Protein AF-A0A7Z1AVH6-F1 (afdb_monomer_lite)

Radius of gyration: 14.74 Å; chains: 1; bounding box: 31×44×33 Å

Structure (mmCIF, N/CA/C/O backbone):
data_AF-A0A7Z1AVH6-F1
#
_entry.id   AF-A0A7Z1AVH6-F1
#
loop_
_atom_site.group_PDB
_atom_site.id
_atom_site.type_symbol
_atom_site.label_atom_id
_atom_site.label_alt_id
_atom_site.label_comp_id
_atom_site.label_asym_id
_atom_site.label_entity_id
_atom_site.label_seq_id
_atom_site.pdbx_PDB_ins_code
_atom_site.Cartn_x
_atom_site.Cartn_y
_atom_site.Cartn_z
_atom_site.occupancy
_atom_site.B_iso_or_equiv
_atom_site.auth_seq_id
_atom_site.auth_comp_id
_atom_site.auth_asym_id
_atom_site.auth_atom_id
_atom_site.pdbx_PDB_model_num
ATOM 1 N N . MET A 1 1 ? 10.778 -34.505 -14.705 1.00 35.81 1 MET A N 1
ATOM 2 C CA . MET A 1 1 ? 11.343 -33.911 -13.476 1.00 35.81 1 MET A CA 1
ATOM 3 C C . MET A 1 1 ? 11.226 -32.427 -13.704 1.00 35.81 1 MET A C 1
ATOM 5 O O . MET A 1 1 ? 12.146 -31.818 -14.224 1.00 35.81 1 MET A O 1
ATOM 9 N N . ASP A 1 2 ? 10.035 -31.899 -13.463 1.00 42.56 2 ASP A N 1
ATOM 10 C CA . ASP A 1 2 ? 9.738 -30.496 -13.718 1.00 42.56 2 ASP A CA 1
ATOM 11 C C . ASP A 1 2 ? 9.928 -29.758 -12.403 1.00 42.56 2 ASP A C 1
ATOM 13 O O . ASP A 1 2 ? 9.370 -30.142 -11.373 1.00 42.56 2 ASP A O 1
ATOM 17 N N . MET A 1 3 ? 10.846 -28.794 -12.431 1.00 33.59 3 MET A N 1
ATOM 18 C CA . MET A 1 3 ? 11.301 -28.022 -11.283 1.00 33.59 3 MET A CA 1
ATOM 19 C C . MET A 1 3 ? 10.109 -27.438 -10.524 1.00 33.59 3 MET A C 1
ATOM 21 O O . MET A 1 3 ? 9.441 -26.527 -11.001 1.00 33.59 3 MET A O 1
ATOM 25 N N . VAL A 1 4 ? 9.893 -27.915 -9.301 1.00 45.25 4 VAL A N 1
ATOM 26 C CA . VAL A 1 4 ? 9.250 -27.107 -8.265 1.00 45.25 4 VAL A CA 1
ATOM 27 C C . VAL A 1 4 ? 10.169 -25.897 -8.060 1.00 45.25 4 VAL A C 1
ATOM 29 O O . VAL A 1 4 ? 11.330 -26.115 -7.697 1.00 45.25 4 VAL A O 1
ATOM 32 N N . PRO A 1 5 ? 9.747 -24.645 -8.320 1.00 42.44 5 PRO A N 1
ATOM 33 C CA . PRO A 1 5 ? 10.586 -23.502 -7.999 1.00 42.44 5 PRO A CA 1
ATOM 34 C C . PRO A 1 5 ? 10.829 -23.498 -6.487 1.00 42.44 5 PRO A C 1
ATOM 36 O O . PRO A 1 5 ? 9.913 -23.391 -5.674 1.00 42.44 5 PRO A O 1
ATOM 39 N N . ASN A 1 6 ? 12.093 -23.709 -6.134 1.00 39.59 6 ASN A N 1
ATOM 40 C CA . ASN A 1 6 ? 12.588 -23.766 -4.771 1.00 39.59 6 ASN A CA 1
ATOM 41 C C . ASN A 1 6 ? 12.328 -22.408 -4.074 1.00 39.59 6 ASN A C 1
ATOM 43 O O . ASN A 1 6 ? 12.801 -21.390 -4.584 1.00 39.59 6 ASN A O 1
ATOM 47 N N . PRO A 1 7 ? 11.633 -22.359 -2.922 1.00 42.97 7 PRO A N 1
ATOM 48 C CA . PRO A 1 7 ? 11.207 -21.127 -2.238 1.00 42.97 7 PRO A CA 1
ATOM 49 C C . PRO A 1 7 ? 12.337 -20.380 -1.497 1.00 42.97 7 PRO A C 1
ATOM 51 O O . PRO A 1 7 ? 12.113 -19.740 -0.475 1.00 42.97 7 PRO A O 1
ATOM 54 N N . SER A 1 8 ? 13.558 -20.417 -2.026 1.00 44.53 8 SER A N 1
ATOM 55 C CA . SER A 1 8 ? 14.735 -19.767 -1.443 1.00 44.53 8 SER 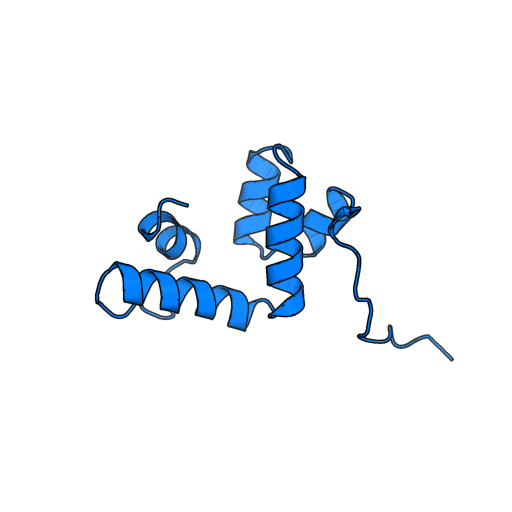A CA 1
ATOM 56 C C . SER A 1 8 ? 15.467 -18.940 -2.490 1.00 44.53 8 SER A C 1
ATOM 58 O O . SER A 1 8 ? 16.665 -19.109 -2.704 1.00 44.53 8 SER A O 1
ATOM 60 N N . VAL A 1 9 ? 14.759 -18.029 -3.153 1.00 49.28 9 VAL A N 1
ATOM 61 C CA . VAL A 1 9 ? 15.424 -16.890 -3.782 1.00 49.28 9 VAL A CA 1
ATOM 62 C C . VAL A 1 9 ? 15.359 -15.779 -2.746 1.00 49.28 9 VAL A C 1
ATOM 64 O O . VAL A 1 9 ? 14.355 -15.082 -2.624 1.00 49.28 9 VAL A O 1
ATOM 67 N N . ARG A 1 10 ? 16.437 -15.604 -1.973 1.00 50.06 10 ARG A N 1
ATOM 68 C CA . ARG A 1 10 ? 16.795 -14.255 -1.515 1.00 50.06 10 ARG A CA 1
ATOM 69 C C . ARG A 1 10 ? 17.058 -13.462 -2.793 1.00 50.06 10 ARG A C 1
ATOM 71 O O . ARG A 1 10 ? 18.188 -13.397 -3.255 1.00 50.06 10 ARG A O 1
ATOM 78 N N . HIS A 1 11 ? 15.990 -13.031 -3.453 1.00 55.38 11 HIS A N 1
ATOM 79 C CA . HIS A 1 11 ? 16.082 -12.241 -4.662 1.00 55.38 11 HIS A CA 1
ATOM 80 C C . HIS A 1 11 ? 16.586 -10.893 -4.176 1.00 55.38 11 HIS A C 1
ATOM 82 O O . HIS A 1 11 ? 15.943 -10.271 -3.326 1.00 55.38 11 HIS A O 1
ATOM 88 N N . ASP A 1 12 ? 17.761 -10.485 -4.645 1.00 66.75 12 ASP A N 1
ATOM 89 C CA . ASP A 1 12 ? 18.244 -9.121 -4.484 1.00 66.75 12 ASP A CA 1
ATOM 90 C C . ASP A 1 12 ? 17.275 -8.209 -5.248 1.00 66.75 12 ASP A C 1
ATOM 92 O O . ASP A 1 12 ? 17.487 -7.848 -6.403 1.00 66.75 12 ASP A O 1
ATOM 96 N N . PHE A 1 13 ? 16.148 -7.875 -4.611 1.00 71.00 13 PHE A N 1
ATOM 97 C CA . PHE A 1 13 ? 15.105 -7.018 -5.178 1.00 71.00 13 PHE A CA 1
ATOM 98 C C . PHE A 1 13 ? 15.649 -5.632 -5.531 1.00 71.00 13 PHE A C 1
ATOM 100 O O . PHE A 1 13 ? 15.016 -4.905 -6.284 1.00 71.00 13 PHE A O 1
ATOM 107 N N . HIS A 1 14 ? 16.854 -5.299 -5.059 1.00 74.56 14 HIS A N 1
ATOM 108 C CA . HIS A 1 14 ? 17.618 -4.118 -5.437 1.00 74.56 14 HIS A CA 1
ATOM 109 C C . HIS A 1 14 ? 17.846 -3.998 -6.956 1.00 74.56 14 HIS A C 1
ATOM 111 O O . HIS A 1 14 ? 17.986 -2.888 -7.465 1.00 74.56 14 HIS A O 1
ATOM 117 N N . ALA A 1 15 ? 17.873 -5.117 -7.687 1.00 84.69 15 ALA A N 1
ATOM 118 C CA . ALA A 1 15 ? 18.046 -5.139 -9.141 1.00 84.69 15 ALA A CA 1
ATOM 119 C C . ALA A 1 15 ? 16.767 -5.517 -9.910 1.00 84.69 15 ALA A C 1
ATOM 121 O O . ALA A 1 15 ? 16.819 -5.626 -11.133 1.00 84.69 15 ALA A O 1
ATOM 122 N N . A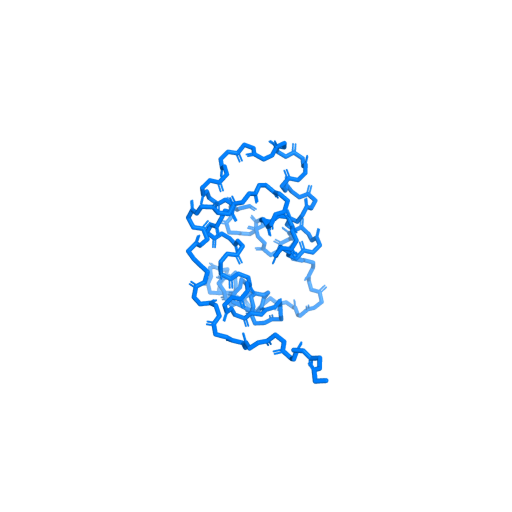LA A 1 16 ? 15.627 -5.690 -9.228 1.00 89.50 16 ALA A N 1
ATOM 123 C CA . ALA A 1 16 ? 14.394 -6.127 -9.876 1.00 89.50 16 ALA A CA 1
ATOM 124 C C . ALA A 1 16 ? 13.938 -5.126 -10.951 1.00 89.50 16 ALA A C 1
ATOM 126 O O . ALA A 1 16 ? 13.987 -3.899 -10.768 1.00 89.50 16 ALA A O 1
ATOM 127 N N . SER A 1 17 ? 13.496 -5.666 -12.081 1.00 92.31 17 SER A N 1
ATOM 128 C CA . SER A 1 17 ? 12.932 -4.910 -13.198 1.00 92.31 17 SER A CA 1
ATOM 129 C C . SER A 1 17 ? 11.549 -4.349 -12.832 1.00 92.31 17 SER A C 1
ATOM 131 O O . SER A 1 17 ? 10.879 -4.914 -11.968 1.00 92.31 17 SER A O 1
ATOM 133 N N . PRO A 1 18 ? 11.047 -3.299 -13.513 1.00 94.31 18 PRO A N 1
ATOM 134 C CA . PRO A 1 18 ? 9.690 -2.783 -13.288 1.00 94.31 18 PRO A CA 1
ATOM 135 C C . PRO A 1 18 ? 8.590 -3.851 -13.370 1.00 94.31 18 PRO A C 1
ATOM 137 O O . PRO A 1 18 ? 7.653 -3.832 -12.578 1.00 94.31 18 PRO A O 1
ATOM 140 N N . ASP A 1 19 ? 8.715 -4.806 -14.294 1.00 93.69 19 ASP A N 1
ATOM 141 C CA . ASP A 1 19 ? 7.753 -5.905 -14.445 1.00 93.69 19 ASP A CA 1
ATOM 142 C C . ASP A 1 19 ? 7.801 -6.887 -13.261 1.00 93.69 19 ASP A C 1
ATOM 144 O O . ASP A 1 19 ? 6.762 -7.265 -12.723 1.00 93.69 19 ASP A O 1
ATOM 148 N N . GLU A 1 20 ? 9.003 -7.218 -12.779 1.00 93.38 20 GLU A N 1
ATOM 149 C CA . GLU A 1 20 ? 9.204 -8.078 -11.604 1.00 93.38 20 GLU A CA 1
ATOM 150 C C . GLU A 1 20 ? 8.671 -7.416 -10.329 1.00 93.38 20 GLU A C 1
ATOM 152 O O . GLU A 1 20 ? 7.998 -8.060 -9.523 1.00 93.38 20 GLU A O 1
ATOM 157 N N . VAL A 1 21 ? 8.917 -6.111 -10.175 1.00 94.19 21 VAL A N 1
ATOM 158 C CA . VAL A 1 21 ? 8.343 -5.294 -9.102 1.00 94.19 21 VAL A CA 1
ATOM 159 C C . VAL A 1 21 ? 6.821 -5.331 -9.183 1.00 94.19 21 VAL A C 1
ATOM 161 O O . VAL A 1 21 ? 6.170 -5.718 -8.216 1.00 94.19 21 VAL A O 1
ATOM 164 N N . ARG A 1 22 ? 6.235 -5.032 -10.348 1.00 95.12 22 ARG A N 1
ATOM 165 C CA . ARG A 1 22 ? 4.780 -5.067 -10.544 1.00 95.12 22 ARG A CA 1
ATOM 166 C C . ARG A 1 22 ? 4.190 -6.442 -10.235 1.00 95.12 22 ARG A C 1
ATOM 168 O O . ARG A 1 22 ? 3.134 -6.513 -9.616 1.00 95.12 22 ARG A O 1
ATOM 175 N N . ALA A 1 23 ? 4.842 -7.531 -10.633 1.00 93.62 23 ALA A N 1
ATOM 176 C CA . ALA A 1 23 ? 4.365 -8.893 -10.387 1.00 93.62 23 ALA A CA 1
ATOM 177 C C . ALA A 1 23 ? 4.346 -9.270 -8.894 1.00 93.62 23 ALA A C 1
ATOM 179 O O . ALA A 1 23 ? 3.506 -10.067 -8.474 1.00 93.62 23 ALA A O 1
ATOM 180 N N . ALA A 1 24 ? 5.248 -8.686 -8.105 1.00 92.81 24 ALA A N 1
ATOM 181 C CA . ALA A 1 24 ? 5.402 -8.937 -6.677 1.00 92.81 24 ALA A CA 1
ATOM 182 C C . ALA A 1 24 ? 4.432 -8.138 -5.785 1.00 92.81 24 ALA A C 1
ATOM 184 O O . ALA A 1 24 ? 4.242 -8.495 -4.624 1.00 92.81 24 ALA A O 1
ATOM 185 N N . LEU A 1 25 ? 3.833 -7.063 -6.303 1.00 93.94 25 LEU A N 1
ATOM 186 C CA . LEU A 1 25 ? 2.942 -6.179 -5.549 1.00 93.94 25 LEU A CA 1
ATOM 187 C C . LEU A 1 25 ? 1.514 -6.734 -5.417 1.00 93.94 25 LEU A C 1
ATOM 189 O O . LEU A 1 25 ? 0.985 -7.438 -6.288 1.00 93.94 25 LEU A O 1
ATOM 193 N N . ILE A 1 26 ? 0.821 -6.317 -4.354 1.00 93.50 26 ILE A N 1
ATOM 194 C CA . ILE A 1 26 ? -0.623 -6.543 -4.224 1.00 93.50 26 ILE A CA 1
ATOM 195 C C . ILE A 1 26 ? -1.409 -5.731 -5.280 1.00 93.50 26 ILE A C 1
ATOM 197 O O . ILE A 1 26 ? -0.903 -4.729 -5.782 1.00 93.50 26 ILE A O 1
ATOM 201 N N . PRO A 1 27 ? -2.654 -6.115 -5.642 1.00 93.56 27 PRO A N 1
ATOM 202 C CA . PRO A 1 27 ? -3.468 -5.385 -6.625 1.00 93.56 27 PRO A CA 1
ATOM 203 C C . PRO A 1 27 ? -3.536 -3.866 -6.416 1.00 93.56 27 PRO A C 1
ATOM 205 O O . PRO A 1 27 ? -3.426 -3.116 -7.381 1.00 93.56 27 PRO A O 1
ATOM 208 N N . GLU A 1 28 ? -3.698 -3.425 -5.173 1.00 93.06 28 GLU A N 1
ATOM 209 C CA . GLU A 1 28 ? -3.829 -2.018 -4.805 1.00 93.06 28 GLU A CA 1
ATOM 210 C C . GL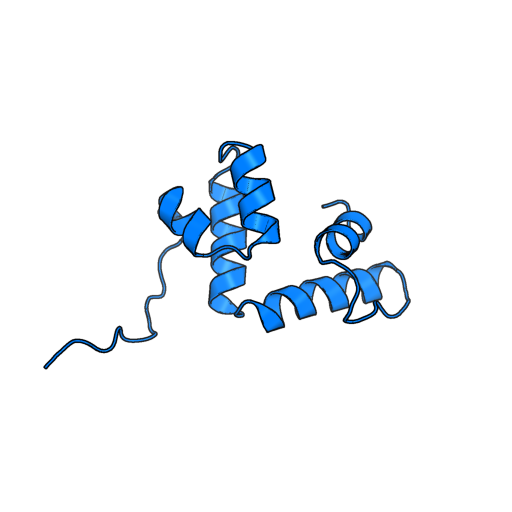U A 1 28 ? -2.536 -1.239 -5.087 1.00 93.06 28 GLU A C 1
ATOM 212 O O . GLU A 1 28 ? -2.574 -0.172 -5.692 1.00 93.06 28 GLU A O 1
ATOM 217 N N . GLU A 1 29 ? -1.386 -1.813 -4.739 1.00 94.56 29 GLU A N 1
ATOM 218 C CA . GLU A 1 29 ? -0.073 -1.203 -4.967 1.00 94.56 29 GLU A CA 1
ATOM 219 C C . GLU A 1 29 ? 0.362 -1.286 -6.424 1.00 94.56 29 GLU A C 1
ATOM 221 O O . GLU A 1 29 ? 0.981 -0.353 -6.916 1.00 94.56 29 GLU A O 1
ATOM 226 N N . ARG A 1 30 ? -0.037 -2.329 -7.164 1.00 95.38 30 ARG A N 1
ATOM 227 C CA . ARG A 1 30 ? 0.134 -2.359 -8.626 1.00 95.38 30 ARG A CA 1
ATOM 228 C C . ARG A 1 30 ? -0.557 -1.176 -9.289 1.00 95.38 30 ARG A C 1
ATOM 230 O O . ARG A 1 30 ? 0.025 -0.546 -10.160 1.00 95.38 30 ARG A O 1
ATOM 237 N N . ALA A 1 31 ? -1.771 -0.843 -8.853 1.00 93.75 31 ALA A N 1
ATOM 238 C CA . ALA A 1 31 ? -2.505 0.299 -9.393 1.00 93.75 31 ALA A CA 1
ATOM 239 C C . ALA A 1 31 ? -1.878 1.654 -9.015 1.00 93.75 31 ALA A C 1
ATOM 241 O O . ALA A 1 31 ? -2.104 2.654 -9.697 1.00 93.75 31 ALA A O 1
ATOM 242 N N . GLU A 1 32 ? -1.127 1.722 -7.919 1.00 92.31 32 GLU A N 1
ATOM 243 C CA . GLU A 1 32 ? -0.345 2.904 -7.548 1.00 92.31 32 GLU A CA 1
ATOM 244 C C . GLU A 1 32 ? 0.959 2.993 -8.341 1.00 92.31 32 GLU A C 1
ATOM 246 O O . GLU A 1 32 ? 1.226 4.039 -8.926 1.00 92.31 32 GLU A O 1
ATOM 251 N N . PHE A 1 33 ? 1.692 1.886 -8.452 1.00 94.69 33 PHE A N 1
ATOM 252 C CA . PHE A 1 33 ? 2.891 1.757 -9.277 1.00 94.69 33 PHE A CA 1
ATOM 253 C C . PHE A 1 33 ? 2.622 2.107 -10.746 1.00 94.69 33 PHE A C 1
ATOM 255 O O . PHE A 1 33 ? 3.357 2.877 -11.363 1.00 94.69 33 PHE A O 1
ATOM 262 N N . ASP A 1 34 ? 1.518 1.600 -11.301 1.00 94.56 34 ASP A N 1
ATOM 263 C CA . ASP A 1 34 ? 1.105 1.891 -12.674 1.00 94.56 34 ASP A CA 1
ATOM 264 C C . ASP A 1 34 ? 0.759 3.380 -12.861 1.00 94.56 34 ASP A C 1
ATOM 266 O O . ASP A 1 34 ? 1.010 3.943 -13.926 1.00 94.56 34 ASP A O 1
ATOM 270 N N . ARG A 1 35 ? 0.201 4.039 -11.832 1.00 92.19 35 ARG A N 1
ATOM 271 C CA . ARG A 1 35 ? -0.114 5.478 -11.868 1.00 92.19 35 ARG A CA 1
ATOM 272 C C . ARG A 1 35 ? 1.121 6.361 -11.750 1.00 92.19 35 ARG A C 1
ATOM 274 O O . ARG A 1 35 ? 1.125 7.421 -12.366 1.00 92.19 35 ARG A O 1
ATOM 281 N N . SER A 1 36 ? 2.131 5.950 -10.982 1.00 91.00 36 SER A N 1
ATOM 282 C CA . SER A 1 36 ? 3.405 6.675 -10.895 1.00 91.00 36 SER A CA 1
ATOM 283 C C . SER A 1 36 ? 4.310 6.424 -12.102 1.00 91.00 36 SER A C 1
ATOM 285 O O . SER A 1 36 ? 5.399 6.973 -12.171 1.00 91.00 36 SER A O 1
ATOM 287 N N . GLY A 1 37 ? 3.926 5.547 -13.038 1.00 87.00 37 GLY A N 1
ATOM 288 C CA . GLY A 1 37 ? 4.782 5.171 -14.166 1.00 87.00 37 GLY A CA 1
ATOM 289 C C . GLY A 1 37 ? 6.087 4.483 -13.746 1.00 87.00 37 GLY A C 1
ATOM 290 O O . GLY A 1 37 ? 7.039 4.461 -14.525 1.00 87.00 37 GLY A O 1
ATOM 291 N N . GLY A 1 38 ? 6.152 3.939 -12.526 1.00 75.19 38 GLY A N 1
ATOM 292 C CA . GLY A 1 38 ? 7.372 3.365 -11.959 1.00 75.19 38 GLY A CA 1
ATOM 293 C C . GLY A 1 38 ? 8.436 4.388 -11.544 1.00 75.19 38 GLY A C 1
ATOM 294 O O . GLY A 1 38 ? 9.595 4.004 -11.367 1.00 75.19 38 GLY A O 1
ATOM 295 N N . GLU A 1 39 ? 8.068 5.664 -11.381 1.00 83.44 39 GLU A N 1
ATOM 296 C CA . GLU A 1 39 ? 8.908 6.647 -10.686 1.00 83.44 39 GLU A CA 1
ATOM 297 C C . GLU A 1 39 ? 9.295 6.125 -9.289 1.00 83.44 39 GLU A C 1
ATOM 299 O O . GLU A 1 39 ? 8.523 5.400 -8.655 1.00 83.44 39 GLU A O 1
ATOM 304 N N . ASP A 1 40 ? 10.516 6.444 -8.849 1.00 90.00 40 ASP A N 1
ATOM 305 C CA . ASP A 1 40 ? 11.102 5.967 -7.586 1.00 90.00 40 ASP A CA 1
ATOM 306 C C . ASP A 1 40 ? 11.172 4.429 -7.469 1.00 90.00 40 ASP A C 1
ATOM 308 O O . ASP A 1 40 ? 10.852 3.836 -6.438 1.00 90.00 40 ASP A O 1
ATOM 312 N N . LEU A 1 41 ? 11.625 3.757 -8.537 1.00 91.88 41 LEU A N 1
ATOM 313 C CA . LEU A 1 41 ? 11.684 2.290 -8.628 1.00 91.88 41 LEU A CA 1
ATOM 314 C C . LEU A 1 41 ? 12.390 1.609 -7.440 1.00 91.88 41 LEU A C 1
ATOM 316 O O . LEU A 1 41 ? 12.007 0.502 -7.073 1.00 91.88 41 LEU A O 1
ATOM 320 N N . ASP A 1 42 ? 13.389 2.237 -6.815 1.00 91.50 42 ASP A N 1
ATOM 321 C CA . ASP A 1 42 ? 14.040 1.684 -5.617 1.00 91.50 42 ASP A CA 1
ATOM 322 C C . ASP A 1 42 ? 13.120 1.614 -4.393 1.00 91.50 42 ASP A C 1
ATOM 324 O O . ASP A 1 42 ? 13.211 0.662 -3.611 1.00 91.50 42 ASP A O 1
ATOM 328 N N . ASP A 1 43 ? 12.188 2.555 -4.243 1.00 91.94 43 ASP A N 1
ATOM 329 C CA . ASP A 1 43 ? 11.186 2.478 -3.182 1.00 91.94 43 ASP A CA 1
ATOM 330 C C . ASP A 1 43 ? 10.175 1.364 -3.482 1.00 91.94 43 ASP A C 1
ATOM 332 O O . ASP A 1 43 ? 9.911 0.498 -2.642 1.00 91.94 43 ASP A O 1
ATOM 336 N N . TRP A 1 44 ? 9.733 1.261 -4.737 1.00 94.69 44 TRP A N 1
ATOM 337 C CA . TRP A 1 44 ? 8.863 0.169 -5.173 1.00 94.69 44 TRP A CA 1
ATOM 338 C C . TRP A 1 44 ? 9.505 -1.213 -5.052 1.00 94.69 44 TRP A C 1
ATOM 340 O O . TRP A 1 44 ? 8.831 -2.172 -4.676 1.00 94.69 44 TRP A O 1
ATOM 350 N N . ARG A 1 45 ? 10.814 -1.335 -5.288 1.00 94.50 45 ARG A N 1
ATOM 351 C CA . ARG A 1 45 ? 11.577 -2.566 -5.030 1.00 94.50 45 ARG A CA 1
ATOM 352 C C . ARG A 1 45 ? 11.543 -2.956 -3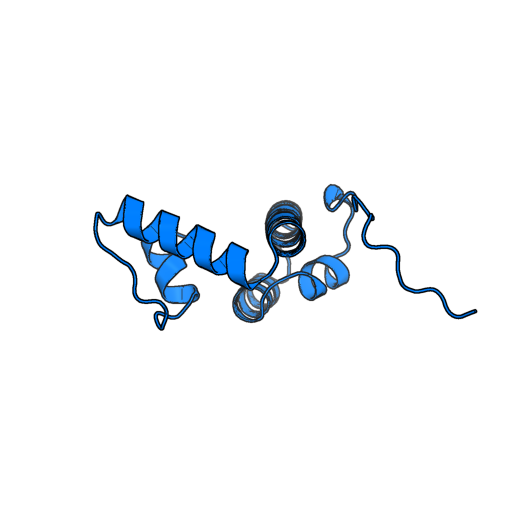.559 1.00 94.50 45 ARG A C 1
ATOM 354 O O . ARG A 1 45 ? 11.400 -4.138 -3.248 1.00 94.50 45 ARG A O 1
ATOM 361 N N . ARG A 1 46 ? 11.633 -1.985 -2.646 1.00 92.12 46 ARG A N 1
ATOM 362 C CA . ARG A 1 46 ? 11.513 -2.231 -1.203 1.00 92.12 46 ARG A CA 1
ATOM 363 C C . ARG A 1 46 ? 10.103 -2.689 -0.829 1.00 92.12 46 ARG A C 1
ATOM 365 O O . ARG A 1 46 ? 9.968 -3.647 -0.070 1.00 92.12 46 ARG A O 1
ATOM 372 N N . ILE A 1 47 ? 9.068 -2.047 -1.369 1.00 92.56 47 ILE A N 1
ATOM 373 C CA . ILE A 1 47 ? 7.665 -2.433 -1.147 1.00 92.56 47 ILE A CA 1
ATOM 374 C C . ILE A 1 47 ? 7.413 -3.853 -1.668 1.00 92.56 47 ILE A C 1
ATOM 376 O O . ILE A 1 47 ? 6.853 -4.687 -0.953 1.00 92.56 47 ILE A O 1
ATOM 380 N N . ALA A 1 48 ? 7.890 -4.162 -2.873 1.00 93.00 48 ALA A N 1
ATOM 381 C CA . ALA A 1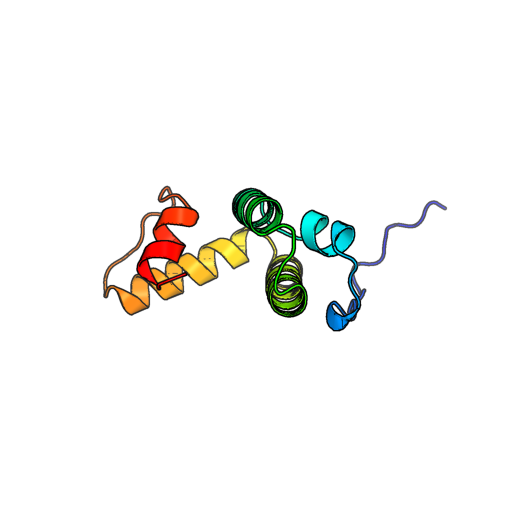 48 ? 7.798 -5.490 -3.462 1.00 93.00 48 ALA A CA 1
ATOM 382 C C . ALA A 1 48 ? 8.523 -6.539 -2.607 1.00 93.00 48 ALA A C 1
ATOM 384 O O . ALA A 1 48 ? 7.944 -7.581 -2.299 1.00 93.00 48 ALA A O 1
ATOM 385 N N . TRP A 1 49 ? 9.738 -6.237 -2.136 1.00 91.94 49 TRP A N 1
ATOM 386 C CA . TRP A 1 49 ? 10.486 -7.110 -1.231 1.00 91.94 49 TRP A CA 1
ATOM 387 C C . TRP A 1 49 ? 9.728 -7.396 0.072 1.00 91.94 49 TRP A C 1
ATOM 389 O O . TRP A 1 49 ? 9.644 -8.554 0.490 1.00 91.94 49 TRP A O 1
ATOM 399 N N . LEU A 1 50 ? 9.140 -6.372 0.701 1.00 90.56 50 LEU A N 1
ATOM 400 C CA . LEU A 1 50 ? 8.310 -6.544 1.898 1.00 90.56 50 LEU A CA 1
ATOM 401 C C . LEU A 1 50 ? 7.088 -7.419 1.600 1.00 90.56 50 LEU A C 1
ATOM 403 O O . LEU A 1 50 ? 6.781 -8.338 2.358 1.00 90.56 50 LEU A O 1
ATOM 407 N N . THR A 1 51 ? 6.431 -7.173 0.467 1.00 91.38 51 THR A N 1
ATOM 408 C CA . THR A 1 51 ? 5.223 -7.891 0.054 1.00 91.38 51 THR A CA 1
ATOM 409 C C . THR A 1 51 ? 5.486 -9.383 -0.143 1.00 91.38 51 THR A C 1
ATOM 411 O O . THR A 1 51 ? 4.731 -10.207 0.377 1.00 91.38 51 THR A O 1
ATOM 414 N N . VAL A 1 52 ? 6.572 -9.756 -0.829 1.00 89.62 52 VAL A N 1
ATOM 415 C CA . VAL A 1 52 ? 6.919 -11.173 -1.046 1.00 89.62 52 VAL A CA 1
ATOM 416 C C . VAL A 1 52 ? 7.465 -11.842 0.211 1.00 89.62 52 VAL A C 1
ATOM 418 O O . VAL A 1 52 ? 7.185 -13.015 0.438 1.00 89.62 52 VAL A O 1
ATOM 421 N N . SER A 1 53 ? 8.214 -11.111 1.043 1.00 88.00 53 SER A N 1
ATOM 422 C CA . SER A 1 53 ? 8.841 -11.677 2.245 1.00 88.00 53 SER A CA 1
ATOM 423 C C . SER A 1 53 ? 7.827 -11.936 3.358 1.00 88.00 53 SER A C 1
ATOM 425 O O . SER A 1 53 ? 8.008 -12.862 4.143 1.00 88.00 53 SER A O 1
ATOM 427 N N . SER A 1 54 ? 6.769 -11.125 3.441 1.00 87.94 54 SER A N 1
ATOM 428 C CA . SER A 1 54 ? 5.666 -11.336 4.385 1.00 87.94 54 SER A CA 1
ATOM 429 C C . SER A 1 54 ? 4.540 -12.185 3.798 1.00 87.94 54 SER A C 1
ATOM 431 O O . SER A 1 54 ? 3.847 -12.873 4.535 1.00 87.94 54 SER A O 1
ATOM 433 N N . GLY A 1 55 ? 4.339 -12.142 2.480 1.00 88.50 55 GLY A N 1
ATOM 434 C CA . GLY A 1 55 ? 3.112 -12.610 1.847 1.00 88.50 55 GLY A CA 1
ATOM 435 C C . GLY A 1 55 ? 1.989 -11.567 1.928 1.00 88.50 55 GLY A C 1
ATOM 436 O O . GLY A 1 55 ? 1.917 -10.739 2.836 1.00 88.50 55 GLY A O 1
ATOM 437 N N . HIS A 1 56 ? 1.069 -11.602 0.961 1.00 89.56 56 HIS A N 1
ATOM 438 C CA . HIS A 1 56 ? 0.066 -10.546 0.753 1.00 89.56 56 HIS A CA 1
ATOM 439 C C . HIS A 1 56 ? -0.899 -10.321 1.930 1.00 89.56 56 HIS A C 1
ATOM 441 O O . HIS A 1 56 ? -1.437 -9.220 2.077 1.00 89.56 56 HIS A O 1
ATOM 447 N N . HIS A 1 57 ? -1.198 -11.364 2.709 1.00 90.00 57 HIS A N 1
ATOM 448 C CA . HIS A 1 57 ? -2.113 -11.264 3.847 1.00 90.00 57 HIS A CA 1
ATOM 449 C C . HIS A 1 57 ? -1.431 -10.578 5.030 1.00 90.00 57 HIS A C 1
ATOM 451 O O . HIS A 1 57 ? -1.910 -9.542 5.494 1.00 90.00 57 HIS A O 1
ATOM 457 N N . ASP A 1 58 ? -0.284 -11.109 5.454 1.00 91.25 58 ASP A N 1
ATOM 458 C CA . ASP A 1 58 ? 0.492 -10.571 6.570 1.00 91.25 58 ASP A CA 1
ATOM 459 C C . ASP A 1 58 ? 1.010 -9.163 6.276 1.00 91.25 58 ASP A C 1
ATOM 461 O O . ASP A 1 58 ? 1.013 -8.311 7.161 1.00 91.25 58 ASP A O 1
ATOM 465 N N . TYR A 1 59 ? 1.337 -8.864 5.015 1.00 92.56 59 TYR A N 1
ATOM 466 C CA . TYR A 1 59 ? 1.666 -7.508 4.583 1.00 92.56 59 TYR A CA 1
ATOM 467 C C . TYR A 1 59 ? 0.512 -6.518 4.831 1.00 92.56 59 TYR A C 1
ATOM 469 O O . TYR A 1 59 ? 0.707 -5.456 5.425 1.00 92.56 59 TYR A O 1
ATOM 477 N N . ARG A 1 60 ? -0.729 -6.872 4.459 1.00 93.81 60 ARG A N 1
ATOM 478 C CA . ARG A 1 60 ? -1.905 -6.028 4.751 1.00 93.81 60 ARG A CA 1
ATOM 479 C C . ARG A 1 60 ? -2.180 -5.925 6.248 1.00 93.81 60 ARG A C 1
ATOM 481 O O . ARG A 1 60 ? -2.598 -4.873 6.730 1.00 93.81 60 ARG A O 1
ATOM 488 N N . GLU A 1 61 ? -1.963 -7.005 6.990 1.00 94.12 61 GLU A N 1
ATOM 489 C CA . GLU A 1 61 ? -2.133 -7.012 8.439 1.00 94.12 61 GLU A CA 1
ATOM 490 C C . GLU A 1 61 ? -1.099 -6.131 9.152 1.00 94.12 61 GLU A C 1
ATOM 492 O O . GLU A 1 61 ? -1.456 -5.413 10.087 1.00 94.12 61 GLU A O 1
ATOM 497 N N . MET A 1 62 ? 0.150 -6.116 8.683 1.00 93.12 62 MET A N 1
ATOM 498 C CA . MET A 1 62 ? 1.200 -5.219 9.169 1.00 93.12 62 MET A CA 1
ATOM 499 C C . MET A 1 62 ? 0.761 -3.754 9.066 1.00 93.12 62 MET A C 1
ATOM 501 O O . MET A 1 62 ? 0.778 -3.036 10.066 1.00 93.12 62 MET A O 1
ATOM 505 N N . TRP A 1 63 ? 0.290 -3.324 7.893 1.00 94.06 63 TRP A N 1
ATOM 506 C CA . TRP A 1 63 ? -0.218 -1.964 7.689 1.00 94.06 63 TRP A CA 1
ATOM 507 C C . TRP A 1 63 ? -1.441 -1.650 8.553 1.00 94.06 63 TRP A C 1
ATOM 509 O O . TRP A 1 63 ? -1.540 -0.561 9.117 1.00 94.06 63 TRP A O 1
ATOM 519 N N . ARG A 1 64 ? -2.353 -2.615 8.727 1.00 95.44 64 ARG A N 1
ATOM 520 C CA . ARG A 1 64 ? -3.514 -2.464 9.616 1.00 95.44 64 ARG A CA 1
ATOM 521 C C . ARG A 1 64 ? -3.086 -2.239 11.066 1.00 95.44 64 ARG A C 1
ATOM 523 O O . ARG A 1 64 ? -3.612 -1.345 11.724 1.00 95.44 64 ARG A O 1
ATOM 530 N N . ARG A 1 65 ? -2.125 -3.026 11.558 1.00 94.88 65 ARG A N 1
ATOM 531 C CA . ARG A 1 65 ? -1.555 -2.870 12.906 1.00 94.88 65 ARG A CA 1
ATOM 532 C C . ARG A 1 65 ? -0.876 -1.513 13.066 1.00 94.88 65 ARG A C 1
ATOM 534 O O . ARG A 1 65 ? -1.092 -0.857 14.081 1.00 94.88 65 ARG A O 1
ATOM 541 N N . ALA A 1 66 ? -0.119 -1.071 12.062 1.00 94.94 66 ALA A N 1
ATOM 542 C CA . ALA A 1 66 ? 0.513 0.245 12.064 1.00 94.94 66 ALA A CA 1
ATOM 543 C C . ALA A 1 66 ? -0.526 1.377 12.127 1.00 94.94 66 ALA A C 1
ATOM 545 O O . ALA A 1 66 ? -0.424 2.257 12.979 1.00 94.94 66 ALA A O 1
ATOM 546 N N . ALA A 1 67 ? -1.571 1.320 11.297 1.00 95.88 67 ALA A N 1
ATOM 547 C CA . ALA A 1 67 ? -2.656 2.300 11.304 1.00 95.88 67 ALA A CA 1
ATOM 548 C C . ALA A 1 67 ? -3.429 2.302 12.630 1.00 95.88 67 ALA A C 1
ATOM 550 O O . ALA A 1 67 ? -3.793 3.370 13.124 1.00 95.88 67 ALA A O 1
ATOM 551 N N . ALA A 1 68 ? -3.640 1.130 13.235 1.00 95.62 68 ALA A N 1
ATOM 552 C CA . ALA A 1 68 ? -4.296 1.024 14.532 1.00 95.62 68 ALA A CA 1
ATOM 553 C C . ALA A 1 68 ? -3.459 1.649 15.655 1.00 95.62 68 ALA A C 1
ATOM 555 O O . ALA A 1 68 ? -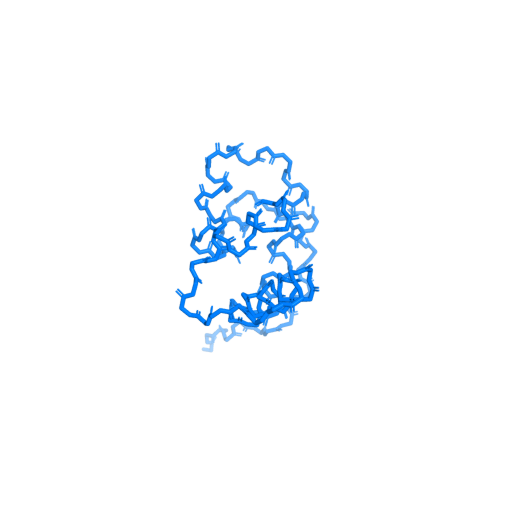3.981 2.409 16.472 1.00 95.62 68 ALA A O 1
ATOM 556 N N . ALA A 1 69 ? -2.152 1.374 15.659 1.00 95.69 69 ALA A N 1
ATOM 557 C CA . ALA A 1 69 ? -1.212 1.962 16.605 1.00 95.69 69 ALA A CA 1
ATOM 558 C C . ALA A 1 69 ? -1.131 3.488 16.447 1.00 95.69 69 ALA A C 1
ATOM 560 O O . ALA A 1 69 ? -1.191 4.206 17.441 1.00 95.69 69 ALA A O 1
ATOM 561 N N . TYR A 1 70 ? -1.063 3.984 15.208 1.00 94.81 70 TYR A N 1
ATOM 562 C CA . TYR A 1 70 ? -1.030 5.418 14.912 1.00 94.81 70 TYR A CA 1
ATOM 563 C C . TYR A 1 70 ? -2.318 6.135 15.343 1.00 94.81 70 TYR A C 1
ATOM 565 O O . TYR A 1 70 ? -2.267 7.205 15.944 1.00 94.81 70 TYR A O 1
ATOM 573 N N . ALA A 1 71 ? -3.481 5.541 15.065 1.00 91.31 71 ALA A N 1
ATOM 574 C CA . ALA A 1 71 ? -4.778 6.147 15.358 1.00 91.31 71 ALA A CA 1
ATOM 575 C C . ALA A 1 71 ? -5.272 5.918 16.800 1.00 91.31 71 ALA A C 1
ATOM 577 O O . ALA A 1 71 ? -6.301 6.481 17.179 1.00 91.31 71 ALA A O 1
ATOM 578 N N . GLY A 1 72 ? -4.601 5.063 17.580 1.00 94.19 72 GLY A N 1
ATOM 579 C CA . GLY A 1 72 ? -5.027 4.664 18.926 1.00 94.19 72 GLY A CA 1
ATOM 580 C C . GLY A 1 72 ? -6.346 3.880 18.962 1.00 94.19 72 GLY A C 1
ATOM 581 O O . GLY A 1 72 ? -7.007 3.840 19.998 1.00 94.19 72 GLY A O 1
ATOM 582 N N . LYS A 1 73 ? -6.765 3.292 17.836 1.00 92.62 73 LYS A N 1
ATOM 583 C CA . LYS A 1 73 ? -8.028 2.551 17.695 1.00 92.62 73 LYS A CA 1
ATOM 584 C C . LYS A 1 73 ? -7.876 1.404 16.713 1.00 92.62 73 LYS A C 1
ATOM 586 O O . LYS A 1 73 ? -7.095 1.496 15.773 1.00 92.62 73 LYS A O 1
ATOM 591 N N . GLU A 1 74 ? -8.658 0.348 16.893 1.00 93.50 74 GLU A N 1
ATOM 592 C CA . GLU A 1 74 ? -8.654 -0.779 15.964 1.00 93.50 74 GLU A CA 1
ATOM 593 C C . GLU A 1 74 ? -9.080 -0.358 14.551 1.00 93.50 74 GLU A C 1
ATOM 595 O O . GLU A 1 74 ? -9.955 0.492 14.361 1.00 93.50 74 GLU A O 1
ATOM 600 N N . VAL A 1 75 ? -8.457 -0.983 13.553 1.00 94.38 75 VAL A N 1
ATOM 601 C CA . VAL A 1 75 ? -8.813 -0.823 12.143 1.00 94.38 75 VAL A CA 1
ATOM 602 C C . VAL A 1 75 ? -9.574 -2.072 11.688 1.00 94.38 75 VAL A C 1
ATOM 604 O O . VAL A 1 75 ? -9.045 -3.175 11.844 1.00 94.38 75 VAL A O 1
ATOM 607 N N . PRO A 1 76 ? -10.791 -1.947 11.126 1.00 93.50 76 PRO A N 1
ATOM 608 C CA . PRO A 1 76 ? -11.572 -3.100 10.687 1.00 93.50 76 PRO A CA 1
ATOM 609 C C . PRO A 1 76 ? -10.857 -3.926 9.612 1.00 93.50 76 PRO A C 1
ATOM 611 O O . PRO A 1 76 ? -10.248 -3.380 8.695 1.00 93.50 76 PRO A O 1
ATOM 614 N N . MET A 1 77 ? -11.004 -5.255 9.654 1.00 88.50 77 MET A N 1
ATOM 615 C CA . MET A 1 77 ? -10.426 -6.144 8.634 1.00 88.50 77 MET A CA 1
ATOM 616 C C . MET A 1 77 ? -10.948 -5.846 7.220 1.00 88.50 77 MET A C 1
ATOM 618 O O . MET A 1 77 ? -10.195 -5.976 6.259 1.00 88.50 77 MET A O 1
ATOM 622 N N . ALA A 1 78 ? -12.217 -5.444 7.113 1.00 91.06 78 ALA A N 1
ATOM 623 C CA . ALA A 1 78 ? -12.877 -5.106 5.854 1.00 91.06 78 ALA A CA 1
ATOM 624 C C . ALA A 1 78 ? -12.534 -3.697 5.332 1.00 91.06 78 ALA A C 1
ATOM 626 O O . ALA A 1 78 ? -13.006 -3.321 4.260 1.00 91.06 78 ALA A O 1
ATOM 627 N N . GLU A 1 79 ? -11.757 -2.901 6.077 1.00 91.88 79 GLU A N 1
ATOM 628 C CA . GLU A 1 79 ? -11.336 -1.585 5.601 1.00 91.88 79 GLU A CA 1
ATOM 629 C C . GLU A 1 79 ? -10.433 -1.734 4.359 1.00 91.88 79 GLU A C 1
ATOM 631 O O . GLU A 1 79 ? -9.491 -2.535 4.380 1.00 91.88 79 GLU A O 1
ATOM 636 N N . PRO A 1 80 ? -10.690 -0.984 3.270 1.00 92.88 80 PRO A N 1
ATOM 637 C CA . PRO A 1 80 ? -9.851 -1.041 2.079 1.00 92.88 80 PRO A CA 1
ATOM 638 C C . PRO A 1 80 ? -8.404 -0.638 2.379 1.00 92.88 80 PRO A C 1
ATOM 640 O O . PRO A 1 80 ? -8.159 0.348 3.072 1.00 92.88 80 PRO A O 1
ATOM 643 N N . PHE A 1 81 ? -7.436 -1.342 1.788 1.00 92.12 81 PHE A N 1
ATOM 644 C CA . PHE A 1 81 ? -6.008 -1.097 2.029 1.00 92.12 81 PHE A CA 1
ATOM 645 C C . PHE A 1 81 ? -5.578 0.353 1.748 1.00 92.12 81 PHE A C 1
ATOM 647 O O . PHE A 1 81 ? -4.833 0.937 2.531 1.00 92.12 81 PHE A O 1
ATOM 654 N N . VAL A 1 82 ? -6.116 0.966 0.688 1.00 91.50 82 VAL A N 1
ATOM 655 C CA . VAL A 1 82 ? -5.855 2.375 0.337 1.00 91.50 82 VAL A CA 1
ATOM 656 C C . VAL A 1 82 ? -6.268 3.331 1.464 1.00 91.50 82 VAL A C 1
ATOM 658 O O . VAL A 1 82 ? -5.564 4.295 1.747 1.00 91.50 82 VAL A O 1
ATOM 661 N N . VAL A 1 83 ? -7.376 3.052 2.159 1.00 93.88 83 VAL A N 1
ATOM 662 C CA . VAL A 1 83 ? -7.828 3.865 3.301 1.00 93.88 83 VAL A CA 1
ATOM 663 C C . VAL A 1 83 ? -6.889 3.682 4.496 1.00 93.88 83 VAL A C 1
ATOM 665 O O . VAL A 1 83 ? -6.548 4.659 5.164 1.00 93.88 83 VAL A O 1
ATOM 668 N N . THR A 1 84 ? -6.426 2.452 4.736 1.00 94.38 84 THR A N 1
ATOM 669 C CA . THR A 1 84 ? -5.442 2.141 5.783 1.00 94.38 84 THR A CA 1
ATOM 670 C C . THR A 1 84 ? -4.130 2.906 5.575 1.00 94.38 84 THR A C 1
ATOM 672 O O . THR A 1 84 ? -3.622 3.485 6.533 1.00 94.38 84 THR A O 1
ATOM 675 N N . LYS A 1 85 ? -3.599 2.963 4.344 1.00 90.88 85 LYS A N 1
ATOM 676 C CA . LYS A 1 85 ? -2.370 3.719 4.028 1.00 90.88 85 LYS A CA 1
ATOM 677 C C . LYS A 1 85 ? -2.547 5.231 4.144 1.00 90.88 85 LYS A C 1
ATOM 679 O O . LYS A 1 85 ? -1.725 5.881 4.786 1.00 90.88 85 LYS A O 1
ATOM 684 N N . ALA A 1 86 ? -3.677 5.762 3.675 1.00 91.62 86 ALA A N 1
ATOM 685 C CA . ALA A 1 86 ? -3.966 7.192 3.770 1.00 91.62 86 ALA A CA 1
ATOM 686 C C . ALA A 1 86 ? -3.962 7.706 5.224 1.00 91.62 86 ALA A C 1
ATOM 688 O O . ALA A 1 86 ? -3.567 8.842 5.483 1.00 91.62 86 ALA A O 1
ATOM 689 N N . ARG A 1 87 ? -4.344 6.869 6.205 1.00 90.31 87 ARG A N 1
ATOM 690 C CA . ARG A 1 87 ? -4.249 7.213 7.640 1.00 90.31 87 ARG A CA 1
ATOM 691 C C . ARG A 1 87 ? -2.821 7.430 8.128 1.00 90.31 87 ARG A C 1
ATOM 693 O O . ARG A 1 87 ? -2.635 8.125 9.120 1.00 90.31 87 ARG A O 1
ATOM 700 N N . LEU A 1 88 ? -1.851 6.812 7.467 1.00 89.62 88 LEU A N 1
ATOM 701 C CA . LEU A 1 88 ? -0.433 6.867 7.805 1.00 89.62 88 LEU A CA 1
ATOM 702 C C . LEU A 1 88 ? 0.322 7.919 6.979 1.00 89.62 88 LEU A C 1
ATOM 704 O O . LEU A 1 88 ? 1.523 8.084 7.170 1.00 89.62 88 LEU A O 1
ATOM 708 N N . GLY A 1 89 ? -0.375 8.651 6.101 1.00 85.88 89 GLY A N 1
ATOM 709 C CA . GLY A 1 89 ? 0.233 9.641 5.210 1.00 85.88 89 GLY A CA 1
ATOM 710 C C . GLY A 1 89 ? 0.939 9.030 3.997 1.00 85.88 89 GLY A C 1
ATOM 711 O O . GLY A 1 89 ? 1.830 9.674 3.446 1.00 85.88 89 GLY A O 1
ATOM 712 N N . CYS A 1 90 ? 0.557 7.808 3.611 1.00 76.75 90 CYS A N 1
ATOM 713 C CA . CYS A 1 90 ? 1.065 7.078 2.449 1.00 76.75 90 CYS A CA 1
ATOM 714 C C . CYS A 1 90 ? -0.008 6.932 1.365 1.00 76.75 90 CYS A C 1
ATOM 716 O O . CYS A 1 90 ? -1.203 6.792 1.724 1.00 76.75 90 CYS A O 1
#

Foldseek 3Di:
DDDPPDLDPPPPLQPDDLVRLLVLDDPVVNVVCVVVVCPPVNVSSVRSVLCSVLPPPSSLVVLQVVLCVLVVHHDDPPDDSVVSVVSVVD

pLDDT: mean 85.25, std 16.42, range [33.59, 95.88]

Organism: NCBI:txid485602

Secondary structure (DSSP, 8-state):
------S-----GGG--HHHHHHHS-HHHHHHHHHTTTTTHHHHHHHHHHHHHH-HHHHHHHHHHHHHHHHTS---TTS-HHHHHHTTT-

Sequence (90 aa):
MDMVPNPSVRHDFHAASPDEVRAALIPEERAEFDRSGGEDLDDWRRIAWLTVSSGHHDYREMWRRAAAAYAGKEVPMAEPFVVTKARLGC